Protein 6CWK (pdb70)

B-factor: mean 26.67, std 17.54, range [6.56, 122.0]

Sequence (129 aa):
QVQLAESGGGLVQAGGSLKLSCCAASGRDFSMMYMMLLAWFRQAPGKKEREFVAAIMMCSSGGGGGTYYYADSMQGRFFTISRDNAKKKTVVALQMMMNSLKPEEDTAVYYCCAASTTYCCSATTTYSSSDRLYDFWGQQGTQQVTVSS

Structure (mmCIF, N/CA/C/O backbone):
data_6CWK
#
_entry.id   6CWK
#
_cell.length_a   60.294
_cell.length_b   60.294
_cell.length_c   81.389
_cell.angle_alpha   90.000
_cell.angle_beta   90.000
_cell.angle_gamma   90.000
#
_symmetry.space_group_name_H-M   'P 43 21 2'
#
loop_
_entity.id
_entity.type
_entity.pdbx_description
1 polymer 'Anti-Ricin antibody'
2 non-polymer 'SULFATE ION'
3 non-polymer 1,2-ETHANEDIOL
4 non-polymer 'CHLORIDE ION'
5 water water
#
loop_
_atom_site.group_PDB
_atom_site.id
_atom_site.type_symbol
_atom_site.label_atom_id
_atom_site.label_alt_id
_atom_site.label_comp_id
_atom_site.label_asym_id
_atom_site.label_entity_id
_atom_site.label_seq_id
_atom_site.pdbx_PDB_ins_code
_atom_site.Cartn_x
_atom_site.Cartn_y
_atom_site.Cartn_z
_atom_site.occupancy
_atom_site.B_iso_or_equiv
_atom_site.auth_seq_id
_atom_site.auth_comp_id
_atom_site.auth_asym_id
_atom_site.auth_atom_id
_atom_site.pdbx_PDB_model_num
ATOM 1 N N . GLN A 1 1 ? 25.704 -0.557 24.573 1.00 74.95 1 GLN A N 1
ATOM 2 C CA . GLN A 1 1 ? 26.510 0.201 25.534 1.00 79.55 1 GLN A CA 1
ATOM 3 C C . GLN A 1 1 ? 25.987 1.631 25.742 1.00 84.90 1 GLN A C 1
ATOM 4 O O . GLN A 1 1 ? 25.884 2.103 26.868 1.00 101.44 1 GLN A O 1
ATOM 10 N N . VAL A 1 2 ? 25.668 2.316 24.648 1.00 59.28 2 VAL A N 1
ATOM 11 C CA . VAL A 1 2 ? 25.220 3.705 24.672 1.00 41.39 2 VAL A CA 1
ATOM 12 C C . VAL A 1 2 ? 23.949 3.785 23.852 1.00 42.20 2 VAL A C 1
ATOM 13 O O . VAL A 1 2 ? 23.858 3.199 22.770 1.00 64.22 2 VAL A O 1
ATOM 26 N N . GLN A 1 3 ? 22.975 4.529 24.353 1.00 23.55 3 GLN A N 1
ATOM 27 C CA . GLN A 1 3 ? 21.800 4.841 23.569 1.00 23.54 3 GLN A CA 1
ATOM 28 C C . GLN A 1 3 ? 21.731 6.345 23.474 1.00 20.39 3 GLN A C 1
ATOM 29 O O . GLN A 1 3 ? 22.094 7.040 24.407 1.00 23.48 3 GLN A O 1
ATOM 43 N N . LEU A 1 4 ? 21.268 6.830 22.332 1.00 19.39 4 LEU A N 1
ATOM 44 C CA . LEU A 1 4 ? 21.200 8.253 22.037 1.00 17.56 4 LEU A CA 1
ATOM 45 C C . LEU A 1 4 ? 19.836 8.590 21.462 1.00 18.68 4 LEU A C 1
ATOM 46 O O . LEU A 1 4 ? 19.326 7.860 20.613 1.00 21.18 4 LEU A O 1
AT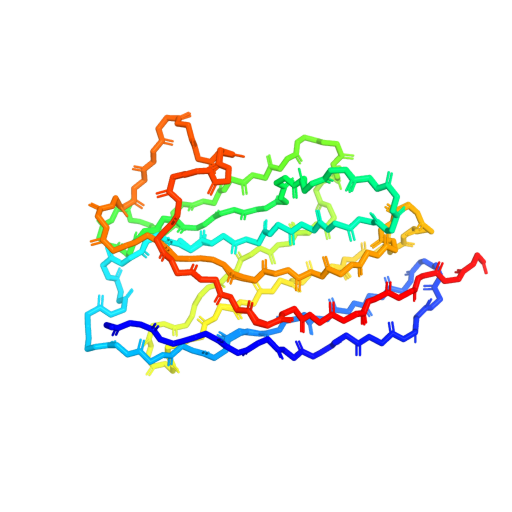OM 62 N N . ALA A 1 5 ? 19.261 9.674 21.903 1.00 17.28 5 ALA A N 1
ATOM 63 C CA . ALA A 1 5 ? 17.945 10.068 21.422 1.00 17.56 5 ALA A CA 1
ATOM 64 C C . ALA A 1 5 ? 17.885 11.566 21.309 1.00 19.19 5 ALA A C 1
ATOM 65 O O . ALA A 1 5 ? 17.917 12.292 22.319 1.00 19.18 5 ALA A O 1
ATOM 72 N N . GLU A 1 6 ? 17.756 12.046 20.068 1.00 16.64 6 GLU A N 1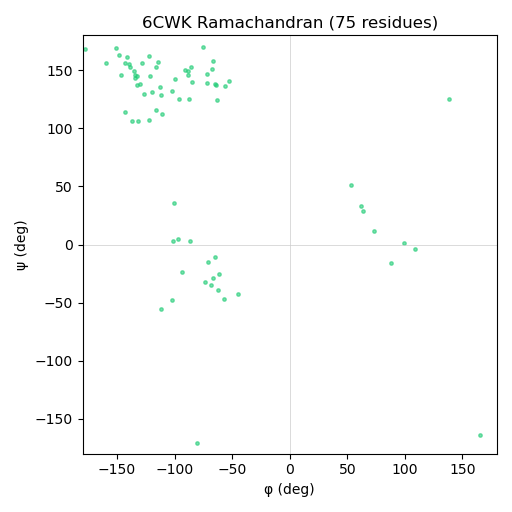
ATOM 73 C CA . GLU A 1 6 ? 17.727 13.454 19.738 1.00 14.81 6 GLU A CA 1
ATOM 74 C C . GLU A 1 6 ? 16.330 14.039 19.847 1.00 15.96 6 GLU A C 1
ATOM 75 O O . GLU A 1 6 ? 15.332 13.350 19.636 1.00 19.06 6 GLU A O 1
ATOM 87 N N . SER A 1 7 ? 16.271 15.319 20.125 1.00 15.65 7 SER A N 1
ATOM 88 C CA . SER A 1 7 ? 15.017 16.087 20.134 1.00 16.55 7 SER A CA 1
ATOM 89 C C . SER A 1 7 ? 15.311 17.525 19.774 1.00 16.68 7 SER A C 1
ATOM 90 O O . SER A 1 7 ? 16.457 17.972 19.779 1.00 16.82 7 SER A O 1
ATOM 98 N N . GLY A 1 8 ? 14.253 18.300 19.515 1.00 17.33 8 GLY A N 1
ATOM 99 C CA . GLY A 1 8 ? 14.336 19.727 19.391 1.00 18.52 8 GLY A CA 1
ATOM 100 C C . GLY A 1 8 ? 14.166 20.223 17.974 1.00 19.64 8 GLY A C 1
ATOM 101 O O . GLY A 1 8 ? 14.129 21.438 17.755 1.00 23.23 8 GLY A O 1
ATOM 105 N N . GLY A 1 9 ? 14.051 19.358 17.024 1.00 19.25 9 GLY A N 1
ATOM 106 C CA . GLY A 1 9 ? 13.892 19.751 15.656 1.00 18.21 9 GLY A CA 1
ATOM 107 C C . GLY A 1 9 ? 12.507 20.253 15.355 1.00 18.75 9 GLY A C 1
ATOM 108 O O . GLY A 1 9 ? 11.617 20.239 16.161 1.00 23.20 9 GLY A O 1
ATOM 112 N N . GLY A 1 10 ? 12.406 20.816 14.170 1.00 18.98 10 GLY A N 1
ATOM 113 C CA . GLY A 1 10 ? 11.113 21.293 13.697 1.00 19.90 10 GLY A CA 1
ATOM 114 C C . GLY A 1 10 ? 11.331 22.204 12.510 1.00 17.43 10 GLY A C 1
ATOM 115 O O . GLY A 1 10 ? 12.301 22.280 11.954 1.00 17.88 10 GLY A O 1
ATOM 119 N N . LEU A 1 11 ? 10.235 22.934 12.261 1.00 20.48 11 LEU A N 1
ATOM 120 C CA . LEU A 1 11 ? 10.151 23.913 11.200 1.00 21.21 11 LEU A CA 1
ATOM 121 C C . LEU A 1 11 ? 10.447 25.267 11.815 1.00 25.50 11 LEU A C 1
ATOM 122 O O . LEU A 1 11 ? 9.733 25.692 12.724 1.00 34.00 11 LEU A O 1
ATOM 138 N N . VAL A 1 12 ? 11.430 25.989 11.271 1.00 20.82 12 VAL A N 1
ATOM 139 C CA . VAL A 1 12 ? 11.829 27.297 11.797 1.00 21.65 12 VAL A CA 1
ATOM 140 C C . VAL A 1 12 ? 12.104 28.235 10.628 1.00 24.26 12 VAL A C 1
ATOM 141 O O . VAL A 1 12 ? 12.365 27.823 9.510 1.00 25.03 12 VAL A O 1
ATOM 154 N N . GLN A 1 13 ? 11.983 29.528 10.866 1.00 27.73 13 GLN A N 1
ATOM 155 C CA . GLN A 1 13 ? 12.185 30.511 9.818 1.00 27.18 13 GLN A CA 1
ATOM 156 C C . GLN A 1 13 ? 13.662 30.921 9.732 1.00 24.01 13 GLN A C 1
ATOM 157 O O . GLN A 1 13 ? 14.364 30.964 10.725 1.00 24.26 13 GLN A O 1
ATOM 171 N N . ALA A 1 14 ? 14.115 31.194 8.504 1.00 29.63 14 ALA A N 1
ATOM 172 C CA . ALA A 1 14 ? 15.482 31.694 8.309 1.00 26.92 14 ALA A CA 1
ATOM 173 C C . ALA A 1 14 ? 15.718 32.915 9.195 1.00 25.99 14 ALA A C 1
ATOM 174 O O . ALA A 1 14 ? 14.824 33.743 9.450 1.00 27.95 14 ALA A O 1
ATOM 181 N N . GLY A 1 15 ? 16.936 32.948 9.731 1.00 25.47 15 GLY A N 1
ATOM 182 C CA . GLY A 1 15 ? 17.341 33.931 10.688 1.00 26.55 15 GLY A CA 1
ATOM 183 C C . GLY A 1 15 ? 17.045 33.539 12.101 1.00 28.28 15 GLY A C 1
ATOM 184 O O . GLY A 1 15 ? 17.508 34.235 13.021 1.00 36.59 15 GLY A O 1
ATOM 188 N N . GLY A 1 16 ? 16.197 32.548 12.305 1.00 27.12 16 GLY A N 1
ATOM 189 C CA . GLY A 1 16 ? 15.836 32.092 13.635 1.00 28.63 16 GLY A CA 1
ATOM 190 C C . GLY A 1 16 ? 16.899 31.179 14.210 1.00 29.37 16 GLY A C 1
ATOM 191 O O . GLY A 1 16 ? 17.987 31.006 13.661 1.00 28.97 16 GLY A O 1
ATOM 195 N N . SER A 1 17 ? 16.549 30.573 15.327 1.00 25.89 17 SER A N 1
ATOM 196 C CA . SER A 1 17 ? 17.466 29.656 15.993 1.00 22.18 17 SER A CA 1
ATOM 197 C C . SER A 1 17 ? 16.725 28.455 16.557 1.00 26.31 17 SER A C 1
ATOM 198 O O . SER A 1 17 ? 15.493 28.466 16.703 1.00 26.97 17 SER A O 1
ATOM 206 N N . LEU A 1 18 ? 17.489 27.387 16.835 1.00 20.56 18 LEU A N 1
ATOM 207 C CA . LEU A 1 18 ? 16.943 26.162 17.342 1.00 19.49 18 LEU A CA 1
ATOM 208 C C . LEU A 1 18 ? 18.007 25.602 18.260 1.00 17.42 18 LEU A C 1
ATOM 209 O O . LEU A 1 18 ? 19.195 25.718 17.936 1.00 19.40 18 LEU A O 1
ATOM 225 N N . LYS A 1 19 ? 17.624 24.944 19.338 1.00 19.06 19 LYS A N 1
ATOM 226 C CA . LYS A 1 19 ? 18.550 24.169 20.150 1.00 17.97 19 LYS A CA 1
ATOM 227 C C . LYS A 1 19 ? 18.147 22.713 20.077 1.00 19.14 19 LYS A C 1
ATOM 228 O O . LYS A 1 19 ? 17.039 22.343 20.468 1.00 22.55 19 LYS A O 1
ATOM 247 N N . LEU A 1 20 ? 19.003 21.884 19.525 1.00 14.44 20 LEU A N 1
ATOM 248 C CA . LEU A 1 20 ? 18.804 20.451 19.531 1.00 14.67 20 LEU A CA 1
ATOM 249 C C . LEU A 1 20 ? 19.454 19.866 20.753 1.00 15.65 20 LEU A C 1
ATOM 250 O O . LEU A 1 20 ? 20.439 20.371 21.299 1.00 15.53 20 LEU A O 1
ATOM 266 N N . SER A 1 21 ? 18.874 18.756 21.223 1.00 16.26 21 SER A N 1
ATOM 267 C CA . SER A 1 21 ? 19.416 18.048 22.376 1.00 15.80 21 SER A CA 1
ATOM 268 C C . SER A 1 21 ? 19.482 16.557 22.100 1.00 17.52 21 SER A C 1
ATOM 269 O O . SER A 1 21 ? 18.708 16.050 21.265 1.00 18.05 21 SER A O 1
ATOM 277 N N A CYS A 1 22 ? 20.337 15.832 22.838 0.34 24.99 22 CYS A N 1
ATOM 278 N N B CYS A 1 22 ? 20.406 15.878 22.737 0.66 14.95 22 CYS A N 1
ATOM 279 C CA A CYS A 1 22 ? 20.630 14.409 22.585 0.34 17.26 22 CYS A CA 1
ATOM 280 C CA B CYS A 1 22 ? 20.422 14.443 22.684 0.66 16.38 22 CYS A CA 1
ATOM 281 C C A CYS A 1 22 ? 20.814 13.777 23.968 0.34 20.43 22 CYS A C 1
ATOM 282 C C B CYS A 1 22 ? 20.649 13.943 24.076 0.66 16.39 22 CYS A C 1
ATOM 283 O O A CYS A 1 22 ? 21.858 13.969 24.595 0.34 28.62 22 CYS A O 1
ATOM 284 O O B CYS A 1 22 ? 21.521 14.406 24.800 0.66 18.07 22 CYS A O 1
ATOM 297 N N . ALA A 1 23 ? 19.781 13.052 24.447 1.00 21.16 23 ALA A N 1
ATOM 298 C CA . ALA A 1 23 ? 19.852 12.356 25.707 1.00 23.42 23 ALA A CA 1
ATOM 299 C C . ALA A 1 23 ? 20.582 11.031 25.520 1.00 21.08 23 ALA A C 1
ATOM 300 O O . ALA A 1 23 ? 20.287 10.268 24.598 1.00 22.69 23 ALA A O 1
ATOM 307 N N . ALA A 1 24 ? 21.593 10.800 26.312 1.00 23.48 24 ALA A N 1
ATOM 308 C CA . ALA A 1 24 ? 22.390 9.594 26.205 1.00 25.02 24 ALA A CA 1
ATOM 309 C C . ALA A 1 24 ? 22.216 8.734 27.454 1.00 26.28 24 ALA A C 1
ATOM 310 O O . ALA A 1 24 ? 21.734 9.184 28.499 1.00 28.04 24 ALA A O 1
ATOM 317 N N . SER A 1 25 ? 22.491 7.442 27.285 1.00 29.78 25 SER A N 1
ATOM 318 C CA . SER A 1 25 ? 22.622 6.481 28.379 1.00 33.25 25 SER A CA 1
ATOM 319 C C . SER A 1 25 ? 24.056 5.991 28.350 1.00 44.19 25 SER A C 1
ATOM 320 O O . SER A 1 25 ? 24.680 5.982 27.292 1.00 49.63 25 SER A O 1
ATOM 328 N N . GLY A 1 26 ? 24.576 5.577 29.517 1.00 31.16 26 GLY A N 1
ATOM 329 C CA . GLY A 1 26 ? 25.942 5.087 29.617 1.00 33.57 26 GLY A CA 1
ATOM 330 C C . GLY A 1 26 ? 26.718 5.551 30.836 1.00 27.01 26 GLY A C 1
ATOM 331 O O . GLY A 1 26 ? 26.997 6.749 30.969 1.00 31.72 26 GLY A O 1
ATOM 335 N N . ARG A 1 27 ? 27.275 4.613 31.621 1.00 31.53 27 ARG A N 1
ATOM 336 C CA . ARG A 1 27 ? 27.860 4.957 32.925 1.00 33.28 27 ARG A CA 1
ATOM 337 C C . ARG A 1 27 ? 28.956 6.016 32.839 1.00 48.62 27 ARG A C 1
ATOM 338 O O . ARG A 1 27 ? 29.031 6.954 33.645 1.00 66.21 27 ARG A O 1
ATOM 359 N N . ASP A 1 28 ? 29.853 5.817 31.907 1.00 23.93 28 ASP A N 1
ATOM 360 C CA . ASP A 1 28 ? 31.097 6.628 31.713 1.00 21.67 28 ASP A CA 1
ATOM 361 C C . ASP A 1 28 ? 30.994 7.640 30.619 1.00 20.61 28 ASP A C 1
ATOM 362 O O . ASP A 1 28 ? 31.941 7.938 29.889 1.00 18.04 28 ASP A O 1
ATOM 371 N N . PHE A 1 29 ? 29.814 8.246 30.455 1.00 20.00 29 PHE A N 1
ATOM 372 C CA . PHE A 1 29 ? 29.529 9.232 29.447 1.00 16.18 29 PHE A CA 1
ATOM 373 C C . PHE A 1 29 ? 30.608 10.298 29.305 1.00 13.61 29 PHE A C 1
ATOM 374 O O . PHE A 1 29 ? 30.903 10.704 28.196 1.00 14.52 29 PHE A O 1
ATOM 391 N N . SER A 1 30 ? 31.113 10.770 30.421 1.00 15.75 30 SER A N 1
ATOM 392 C CA . SER A 1 30 ? 32.101 11.876 30.343 1.00 16.41 30 SER A CA 1
ATOM 393 C C . SER A 1 30 ? 33.351 11.510 29.597 1.00 15.28 30 SER A C 1
ATOM 394 O O . SER A 1 30 ? 34.095 12.427 29.136 1.00 17.01 30 SER A O 1
ATOM 402 N N A MET A 1 31 ? 33.624 10.246 29.423 0.80 14.72 31 MET A N 1
ATOM 403 N N B MET A 1 31 ? 33.639 10.217 29.448 0.20 13.23 31 MET A N 1
ATOM 404 C CA A MET A 1 31 ? 34.815 9.739 28.756 0.80 14.69 31 MET A CA 1
ATOM 405 C CA B MET A 1 31 ? 34.824 9.718 28.752 0.20 12.66 31 MET A CA 1
ATOM 406 C C A MET A 1 31 ? 34.630 9.592 27.258 0.80 14.29 31 MET A C 1
ATOM 407 C C B MET A 1 31 ? 34.637 9.634 27.240 0.20 12.28 31 MET A C 1
ATOM 408 O O A MET A 1 31 ? 35.605 9.191 26.576 0.80 16.32 31 MET A O 1
ATOM 409 O O B MET A 1 31 ? 35.601 9.330 26.522 0.20 12.39 31 MET A O 1
ATOM 436 N N . TYR A 1 32 ? 33.443 9.886 26.735 1.00 13.83 32 TYR A N 1
ATOM 437 C CA . TYR A 1 32 ? 33.150 9.681 25.301 1.00 13.11 32 TYR A CA 1
ATOM 438 C C . TYR A 1 32 ? 33.203 10.962 24.515 1.00 12.33 32 TYR A C 1
ATOM 439 O O . TYR A 1 32 ? 32.820 12.013 25.020 1.00 13.75 32 TYR A O 1
ATOM 458 N N A MET A 1 33 ? 33.667 10.877 23.304 0.69 10.17 33 MET A N 1
ATOM 459 N N C MET A 1 33 ? 33.588 10.936 23.252 0.12 10.21 33 MET A N 1
ATOM 460 C CA A MET A 1 33 ? 33.534 11.918 22.309 0.69 9.87 33 MET A CA 1
ATOM 461 C CA C MET A 1 33 ? 33.384 12.113 22.388 0.12 8.61 33 MET A CA 1
ATOM 462 C C A MET A 1 33 ? 32.159 11.878 21.680 0.69 8.65 33 MET A C 1
ATOM 463 C C C MET A 1 33 ? 32.070 11.948 21.629 0.12 8.44 33 MET A C 1
ATOM 464 O O A MET A 1 33 ? 31.660 10.800 21.421 0.69 9.43 33 MET A O 1
ATOM 465 O O C MET A 1 33 ? 31.940 11.031 20.821 0.12 10.04 33 MET A O 1
ATOM 492 N N A LEU A 1 34 ? 31.528 13.049 21.552 0.69 9.32 34 LEU A N 1
ATOM 493 N N B LEU A 1 34 ? 31.737 13.067 21.232 0.19 10.66 34 LEU A N 1
ATOM 494 C CA A LEU A 1 34 ? 30.215 13.152 20.915 0.69 11.96 34 LEU A CA 1
ATOM 495 C CA B LEU A 1 34 ? 30.308 13.238 20.896 0.19 7.96 34 LEU A CA 1
ATOM 496 C C A LEU A 1 34 ? 30.221 14.118 19.747 0.69 10.43 34 LEU A C 1
ATOM 497 C C B LEU A 1 34 ? 30.380 14.014 19.603 0.19 8.58 34 LEU A C 1
ATOM 498 O O A LEU A 1 34 ? 30.956 15.050 19.716 0.69 10.70 34 LEU A O 1
ATOM 499 O O B LEU A 1 34 ? 31.318 14.775 19.368 0.19 6.56 34 LEU A O 1
ATOM 529 N N . ALA A 1 35 ? 29.327 13.863 18.796 1.00 11.27 35 ALA A N 1
ATOM 530 C CA . ALA A 1 35 ? 29.282 14.672 17.577 1.00 11.44 35 ALA A CA 1
ATOM 531 C C . ALA A 1 35 ? 27.864 14.838 17.115 1.00 11.11 35 ALA A C 1
ATOM 532 O O . ALA A 1 35 ? 26.981 14.035 17.427 1.00 12.17 35 ALA A O 1
ATOM 540 N N . TRP A 1 36 ? 27.663 15.889 16.331 1.00 10.29 36 TRP A N 1
ATOM 541 C CA . TRP A 1 36 ? 26.460 16.064 15.511 1.00 9.91 36 TRP A CA 1
ATOM 542 C C . TRP A 1 36 ? 26.855 15.976 14.042 1.00 10.14 36 TRP A C 1
ATOM 543 O O . TRP A 1 36 ? 27.818 16.637 13.616 1.00 10.75 36 TRP A O 1
ATOM 564 N N . PHE A 1 37 ? 26.062 15.237 13.299 1.00 10.69 37 PHE A N 1
ATOM 565 C CA . PHE A 1 37 ? 26.132 15.161 11.849 1.00 10.39 37 PHE A CA 1
ATOM 566 C C . PHE A 1 37 ? 24.758 15.568 11.334 1.00 11.05 37 PHE A C 1
ATOM 567 O O . PHE A 1 37 ? 23.766 15.558 12.094 1.00 12.46 37 PHE A O 1
ATOM 584 N N . ARG A 1 38 ? 24.667 15.923 10.058 1.00 11.04 38 ARG A N 1
ATOM 585 C CA . ARG A 1 38 ? 23.362 16.185 9.453 1.00 11.61 38 ARG A CA 1
ATOM 586 C C . ARG A 1 38 ? 23.340 15.586 8.076 1.00 12.20 38 ARG A C 1
ATOM 587 O O . ARG A 1 38 ? 24.370 15.413 7.423 1.00 13.82 38 ARG A O 1
ATOM 608 N N . GLN A 1 39 ? 22.163 15.243 7.642 1.00 11.50 39 GLN A N 1
ATOM 609 C CA . GLN A 1 39 ? 21.972 14.668 6.309 1.00 11.59 39 GLN A CA 1
ATOM 610 C C . GLN A 1 39 ? 20.757 15.290 5.658 1.00 12.08 39 GLN A C 1
ATOM 611 O O . GLN A 1 39 ? 19.632 15.070 6.059 1.00 13.16 39 GLN A O 1
ATOM 625 N N . ALA A 1 40 ? 20.989 16.174 4.663 1.00 14.74 40 ALA A N 1
ATOM 626 C CA . ALA A 1 40 ? 19.911 16.710 3.894 1.00 16.58 40 ALA A CA 1
ATOM 627 C C . ALA A 1 40 ? 19.391 15.626 2.992 1.00 17.17 40 ALA A C 1
ATOM 628 O O . ALA A 1 40 ? 20.149 14.736 2.527 1.00 16.35 40 ALA A O 1
ATOM 635 N N . PRO A 1 41 ? 18.096 15.621 2.707 1.00 18.26 41 PRO A N 1
ATOM 636 C CA . PRO A 1 41 ? 17.567 14.607 1.815 1.00 19.30 41 PRO A CA 1
ATOM 637 C C . PRO A 1 41 ? 18.293 14.633 0.471 1.00 20.02 41 PRO A C 1
ATOM 638 O O . PRO A 1 41 ? 18.569 15.711 -0.082 1.00 21.58 41 PRO A O 1
ATOM 649 N N . GLY A 1 42 ? 18.642 13.467 -0.054 1.00 19.26 42 GLY A N 1
ATOM 650 C CA . GLY A 1 42 ? 19.348 13.363 -1.326 1.00 19.12 42 GLY A CA 1
ATOM 651 C C . GLY A 1 42 ? 20.813 13.538 -1.217 1.00 19.35 42 GLY A C 1
ATOM 652 O O . GLY A 1 42 ? 21.496 13.440 -2.252 1.00 21.77 42 GLY A O 1
ATOM 656 N N A LYS A 1 43 ? 21.332 13.797 -0.022 0.58 18.07 43 LYS A N 1
ATOM 657 N N B LYS A 1 43 ? 21.342 13.826 -0.043 0.42 17.85 43 LYS A N 1
ATOM 658 C CA A LYS A 1 43 ? 22.730 14.096 0.166 0.58 17.61 43 LYS A CA 1
ATOM 659 C CA B LYS A 1 43 ? 22.746 14.140 0.112 0.42 20.16 43 LYS A CA 1
ATOM 660 C C A LYS A 1 43 ? 23.413 13.165 1.165 0.58 17.89 43 LYS A C 1
ATOM 661 C C B LYS A 1 43 ? 23.388 13.155 1.062 0.42 17.68 43 LYS A C 1
ATOM 662 O O A LYS A 1 43 ? 22.811 12.425 1.943 0.58 14.51 43 LYS A O 1
ATOM 663 O O B LYS A 1 43 ? 22.700 12.335 1.656 0.42 16.30 43 LYS A O 1
ATOM 700 N N . GLU A 1 44 ? 24.717 13.229 1.170 1.00 21.84 44 GLU A N 1
ATOM 701 C CA . GLU A 1 44 ? 25.485 12.410 2.094 1.00 21.09 44 GLU A CA 1
ATOM 702 C C . GLU A 1 44 ? 25.501 13.061 3.483 1.00 18.38 44 GLU A C 1
ATOM 703 O O . GLU A 1 44 ? 25.222 14.241 3.694 1.00 19.00 44 GLU A O 1
ATOM 715 N N . ARG A 1 45 ? 25.806 12.252 4.473 1.00 15.63 45 ARG A N 1
ATOM 716 C CA . ARG A 1 45 ? 25.969 12.736 5.833 1.00 14.37 45 ARG A CA 1
ATOM 717 C C . ARG A 1 45 ? 27.150 13.688 5.927 1.00 15.19 45 ARG A C 1
ATOM 718 O O . ARG A 1 45 ? 28.187 13.485 5.287 1.00 18.02 45 ARG A O 1
ATOM 739 N N . GLU A 1 46 ? 26.960 14.771 6.649 1.00 13.15 46 GLU A N 1
ATOM 740 C CA . GLU A 1 46 ? 27.899 15.899 6.732 1.00 14.28 46 GLU A CA 1
ATOM 741 C C . GLU A 1 46 ? 28.194 16.145 8.198 1.00 12.05 46 GLU A C 1
ATOM 742 O O . GLU A 1 46 ? 27.279 16.288 9.017 1.00 12.70 46 GLU A O 1
ATOM 754 N N . PHE A 1 47 ? 29.478 16.221 8.551 1.00 13.13 47 PHE A N 1
ATOM 755 C CA . PHE A 1 47 ? 29.878 16.591 9.902 1.00 12.18 47 PHE A CA 1
ATOM 756 C C . PHE A 1 47 ? 29.458 18.008 10.196 1.00 10.65 47 PHE A C 1
ATOM 757 O O . PHE A 1 47 ? 29.629 18.891 9.365 1.00 13.46 47 PHE A O 1
ATOM 774 N N . VAL A 1 48 ? 28.945 18.207 11.430 1.00 11.13 48 VAL A N 1
ATOM 775 C CA . VAL A 1 48 ? 28.625 19.536 11.928 1.00 11.46 48 VAL A CA 1
ATOM 776 C C . VAL A 1 48 ? 29.537 19.995 13.064 1.00 11.30 48 VAL A C 1
ATOM 777 O O . VAL A 1 48 ? 30.152 21.066 12.989 1.00 13.04 48 VAL A O 1
ATOM 790 N N . ALA A 1 49 ? 29.603 19.199 14.125 1.00 10.99 49 ALA A N 1
ATOM 791 C CA . ALA A 1 49 ? 30.358 19.622 15.313 1.00 11.18 49 ALA A CA 1
ATOM 792 C C . ALA A 1 49 ? 30.705 18.411 16.134 1.00 10.67 49 ALA A C 1
ATOM 793 O O . ALA A 1 49 ? 29.983 17.397 16.099 1.00 11.20 49 ALA A O 1
ATOM 800 N N . ALA A 1 50 ? 31.761 18.510 16.950 1.00 10.78 50 ALA A N 1
ATOM 801 C CA . ALA A 1 50 ? 32.136 17.450 17.871 1.00 10.88 50 ALA A CA 1
ATOM 802 C C . ALA A 1 50 ? 32.647 18.073 19.163 1.00 11.63 50 ALA A C 1
ATOM 803 O O . ALA A 1 50 ? 33.191 19.170 19.152 1.00 12.22 50 ALA A O 1
ATOM 810 N N . ILE A 1 51 ? 32.550 17.294 20.233 1.00 11.47 51 ILE A N 1
ATOM 811 C CA . ILE A 1 51 ? 33.019 17.717 21.535 1.00 11.64 51 ILE A CA 1
ATOM 812 C C . ILE A 1 51 ? 33.766 16.541 22.152 1.00 11.73 51 ILE A C 1
ATOM 813 O O . ILE A 1 51 ? 33.322 15.431 22.218 1.00 12.99 51 ILE A O 1
ATOM 829 N N A MET A 1 52 ? 34.930 16.891 22.677 0.67 11.00 52 MET A N 1
ATOM 830 N N B MET A 1 52 ? 35.014 16.791 22.483 0.33 12.75 52 MET A N 1
ATOM 831 C CA A MET A 1 52 ? 35.843 15.940 23.308 0.67 11.95 52 MET A CA 1
ATOM 832 C CA B MET A 1 52 ? 35.825 15.719 23.039 0.33 9.53 52 MET A CA 1
ATOM 833 C C A MET A 1 52 ? 35.303 15.483 24.619 0.67 11.92 52 MET A C 1
ATOM 834 C C B MET A 1 52 ? 35.437 15.495 24.511 0.33 12.42 52 MET A C 1
ATOM 835 O O A MET A 1 52 ? 34.471 16.094 25.254 0.67 11.36 52 MET A O 1
ATOM 836 O O B MET A 1 52 ? 34.754 16.270 25.134 0.33 13.98 52 MET A O 1
ATOM 849 N N . CYS A 1 53 ? 35.885 14.343 25.041 1.00 12.92 53 CYS A N 1
ATOM 850 C CA . CYS A 1 53 ? 35.590 13.924 26.402 1.00 13.41 53 CYS A CA 1
ATOM 851 C C . CYS A 1 53 ? 36.100 14.959 27.399 1.00 13.42 53 CYS A C 1
ATOM 852 O O . CYS A 1 53 ? 36.971 15.789 27.139 1.00 14.87 53 CYS A O 1
ATOM 859 N N A SER A 1 54 ? 35.613 14.836 28.608 0.53 15.72 54 SER A N 1
ATOM 860 N N B SER A 1 54 ? 35.541 14.879 28.578 0.47 12.58 54 SER A N 1
ATOM 861 C CA A SER A 1 54 ? 35.865 15.875 29.605 0.53 15.93 54 SER A CA 1
ATOM 862 C CA B SER A 1 54 ? 35.836 15.856 29.635 0.47 14.97 54 SER A CA 1
ATOM 863 C C A SER A 1 54 ? 37.293 15.833 30.128 0.53 18.39 54 SER A C 1
ATOM 864 C C B SER A 1 54 ? 37.296 15.836 30.066 0.47 15.29 54 SER A C 1
ATOM 865 O O A SER A 1 54 ? 37.877 16.878 30.434 0.53 16.28 54 SER A O 1
ATOM 866 O O B SER A 1 54 ? 37.884 16.898 30.297 0.47 23.09 54 SER A O 1
ATOM 881 N N . GLY A 1 55 ? 37.911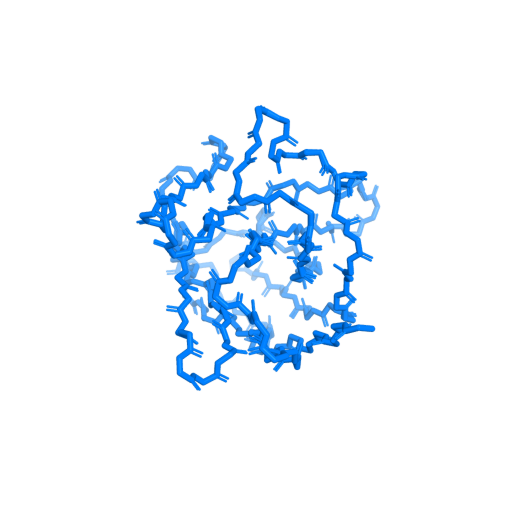 14.663 30.194 1.00 16.01 55 GLY A N 1
ATOM 882 C CA . GLY A 1 55 ? 39.278 14.594 30.632 1.00 17.67 55 GLY A CA 1
ATOM 883 C C . GLY A 1 55 ? 40.248 15.250 29.677 1.00 16.94 55 GLY A C 1
ATOM 884 O O . GLY A 1 55 ? 41.299 15.720 30.090 1.00 18.64 55 GLY A O 1
ATOM 889 N N . GLY A 1 56 ? 39.878 15.305 28.434 1.00 16.27 56 GLY A N 1
ATOM 890 C CA . GLY A 1 56 ? 40.632 16.039 27.448 1.00 19.77 56 GLY A CA 1
ATOM 891 C C . GLY A 1 56 ? 40.261 17.490 27.366 1.00 22.65 56 GLY A C 1
ATOM 892 O O . GLY A 1 56 ? 40.897 18.203 26.599 1.00 29.93 56 GLY A O 1
ATOM 896 N N . GLY A 1 57 ? 39.368 17.985 28.207 1.00 17.82 57 GLY A N 1
ATOM 897 C CA . GLY A 1 57 ? 39.040 19.401 28.250 1.00 17.76 57 GLY A CA 1
ATOM 898 C C . GLY A 1 57 ? 37.777 19.755 27.504 1.00 16.81 57 GLY A C 1
ATOM 899 O O . GLY A 1 57 ? 37.406 20.946 27.492 1.00 18.00 57 GLY A O 1
ATOM 903 N N . GLY A 1 58 ? 37.068 18.798 26.919 1.00 14.48 58 GLY A N 1
ATOM 904 C CA . GLY A 1 58 ? 35.837 19.168 26.265 1.00 15.28 58 GLY A CA 1
ATOM 905 C C . GLY A 1 58 ? 36.003 20.131 25.105 1.00 16.37 58 GLY A C 1
ATOM 906 O O . GLY A 1 58 ? 35.110 20.921 24.816 1.00 15.97 58 GLY A O 1
ATOM 910 N N . GLY A 1 59 ? 37.106 20.030 24.382 1.00 14.75 59 GLY A N 1
ATOM 911 C CA . GLY A 1 59 ? 37.306 20.926 23.238 1.00 15.39 59 GLY A CA 1
ATOM 912 C C . GLY A 1 59 ? 36.292 20.635 22.149 1.00 12.36 59 GLY A C 1
ATOM 913 O O . GLY A 1 59 ? 35.702 19.562 22.060 1.00 13.49 59 GLY A O 1
ATOM 917 N N . THR A 1 60 ? 36.078 21.623 21.308 1.00 12.46 60 THR A N 1
ATOM 918 C CA . THR A 1 60 ? 35.002 21.571 20.318 1.00 11.78 60 THR A CA 1
ATOM 919 C C . THR A 1 60 ? 35.598 21.790 18.925 1.00 11.90 60 THR A C 1
ATOM 920 O O . THR A 1 60 ? 36.395 22.656 18.692 1.00 14.06 60 THR A O 1
ATOM 931 N N A TYR A 1 61 ? 35.041 21.017 17.988 0.61 12.90 61 TYR A N 1
ATOM 932 N N B TYR A 1 61 ? 35.019 21.058 17.957 0.39 10.57 61 TYR A N 1
ATOM 933 C CA A TYR A 1 61 ? 35.371 21.089 16.570 0.61 16.02 61 TYR A CA 1
ATOM 934 C CA B TYR A 1 61 ? 35.394 21.142 16.542 0.39 11.12 61 TYR A CA 1
ATOM 935 C C A TYR A 1 61 ? 34.107 21.448 15.781 0.61 11.31 61 TYR A C 1
ATOM 936 C C B TYR A 1 61 ? 34.160 21.377 15.689 0.39 11.66 61 TYR A C 1
ATOM 937 O O A TYR A 1 61 ? 33.008 21.042 16.191 0.61 11.08 61 TYR A O 1
ATOM 938 O O B TYR A 1 61 ? 33.118 20.818 15.943 0.39 14.12 61 TYR A O 1
ATOM 973 N N . TYR A 1 62 ? 34.295 22.176 14.685 1.00 13.05 62 TYR A N 1
ATOM 974 C CA . TYR A 1 62 ? 33.166 22.564 13.856 1.00 13.80 62 TYR A CA 1
ATOM 975 C C . TYR A 1 62 ? 33.558 22.413 12.424 1.00 16.46 62 TYR A C 1
ATOM 976 O O . TYR A 1 62 ? 34.696 22.651 12.017 1.00 18.40 62 TYR A O 1
ATOM 995 N N . ALA A 1 63 ? 32.558 22.151 11.553 1.00 17.63 63 ALA A N 1
ATOM 996 C CA . ALA A 1 63 ? 32.800 22.227 10.153 1.00 21.81 63 ALA A CA 1
ATOM 997 C C . ALA A 1 63 ? 32.956 23.685 9.762 1.00 22.29 63 ALA A C 1
ATOM 998 O O . ALA A 1 63 ? 32.263 24.551 10.303 1.00 24.31 63 ALA A O 1
ATOM 1005 N N . ASP A 1 64 ? 33.894 23.961 8.899 1.00 29.39 64 ASP A N 1
ATOM 1006 C CA . ASP A 1 64 ? 34.192 25.360 8.586 1.00 33.21 64 ASP A CA 1
ATOM 1007 C C . ASP A 1 64 ? 33.025 26.031 7.873 1.00 40.23 64 ASP A C 1
ATOM 1008 O O . ASP A 1 64 ? 32.821 27.254 7.994 1.00 39.80 64 ASP A O 1
ATOM 1017 N N . SER A 1 65 ? 32.241 25.262 7.127 1.00 38.76 65 SER A N 1
ATOM 1018 C CA . SER A 1 65 ? 31.266 25.892 6.248 1.00 71.70 65 SER A CA 1
ATOM 1019 C C . SER A 1 65 ? 30.190 26.646 7.011 1.00 67.35 65 SER A C 1
ATOM 1020 O O . SER A 1 65 ? 29.432 27.409 6.401 1.00 69.81 65 SER A O 1
ATOM 1028 N N . MET A 1 66 ? 30.119 26.481 8.320 1.00 61.90 66 MET A N 1
ATOM 1029 C CA . MET A 1 66 ? 28.953 26.914 9.061 1.00 69.01 66 MET A CA 1
ATOM 1030 C C . MET A 1 66 ? 29.170 28.231 9.771 1.00 62.86 66 MET A C 1
ATOM 1031 O O . MET A 1 66 ? 28.264 28.717 10.436 1.00 34.72 66 MET A O 1
ATOM 1045 N N . GLN A 1 67 ? 30.334 28.844 9.597 1.00 39.44 67 GLN A N 1
ATOM 1046 C CA . GLN A 1 67 ? 30.507 30.269 9.864 1.00 34.65 67 GLN A CA 1
ATOM 1047 C C . GLN A 1 67 ? 30.298 30.622 11.324 1.00 32.81 67 GLN A C 1
ATOM 1048 O O . GLN A 1 67 ? 29.841 31.725 11.636 1.00 40.51 67 GLN A O 1
ATOM 1062 N N . GLY A 1 68 ? 30.576 29.681 12.228 1.00 30.85 68 GLY A N 1
ATOM 1063 C CA . GLY A 1 68 ? 30.449 29.952 13.649 1.00 31.95 68 GLY A CA 1
ATOM 1064 C C . GLY A 1 68 ? 29.022 30.028 14.149 1.00 37.36 68 GLY A C 1
ATOM 1065 O O . GLY A 1 68 ? 28.794 30.437 15.279 1.00 31.07 68 GLY A O 1
ATOM 1069 N N . ARG A 1 69 ? 28.040 29.623 13.356 1.00 27.31 69 ARG A N 1
ATOM 1070 C CA . ARG A 1 69 ? 26.660 29.787 13.788 1.00 25.58 69 ARG A CA 1
ATOM 1071 C C . ARG A 1 69 ? 26.204 28.734 14.776 1.00 24.31 69 ARG A C 1
ATOM 1072 O O . ARG A 1 69 ? 25.158 28.888 15.424 1.00 25.29 69 ARG A O 1
ATOM 1093 N N A PHE A 1 70 ? 26.956 27.674 14.947 0.57 20.21 70 PHE A N 1
ATOM 1094 N N B PHE A 1 70 ? 26.925 27.613 14.870 0.43 19.11 70 PHE A N 1
ATOM 1095 C CA A PHE A 1 70 ? 26.535 26.571 15.787 0.57 20.29 70 PHE A CA 1
ATOM 1096 C CA B PHE A 1 70 ? 26.594 26.471 15.724 0.43 16.73 70 PHE A CA 1
ATOM 1097 C C A PHE A 1 70 ? 27.492 26.380 16.944 0.57 17.97 70 PHE A C 1
ATOM 1098 C C B PHE A 1 70 ? 27.489 26.466 16.960 0.43 16.34 70 PHE A C 1
ATOM 1099 O O A PHE A 1 70 ? 28.704 26.540 16.827 0.57 16.26 70 PHE A O 1
ATOM 1100 O O B PHE A 1 70 ? 28.650 26.914 16.931 0.43 20.12 70 PHE A O 1
ATOM 1133 N N . THR A 1 71 ? 26.928 25.947 18.059 1.00 15.89 71 THR A N 1
ATOM 1134 C CA . THR A 1 71 ? 27.712 25.664 19.250 1.00 15.64 71 THR A CA 1
ATOM 1135 C C . THR A 1 71 ? 27.288 24.338 19.844 1.00 14.86 71 THR A C 1
ATOM 1136 O O . THR A 1 71 ? 26.108 24.119 20.164 1.00 14.95 71 THR A O 1
ATOM 1148 N N . ILE A 1 72 ? 28.251 23.437 20.053 1.00 14.20 72 ILE A N 1
ATOM 1149 C CA . ILE A 1 72 ? 28.021 22.170 20.674 1.00 13.75 72 ILE A CA 1
ATOM 1150 C C . ILE A 1 72 ? 28.440 22.258 22.134 1.00 14.20 72 ILE A C 1
ATOM 1151 O O . ILE A 1 72 ? 29.413 22.950 22.455 1.00 15.43 72 ILE A O 1
ATOM 1167 N N . SER A 1 73 ? 27.689 21.603 23.020 1.00 13.91 73 SER A N 1
ATOM 1168 C CA . SER A 1 73 ? 28.025 21.600 24.453 1.00 14.42 73 SER A CA 1
ATOM 1169 C C . SER A 1 73 ? 27.581 20.276 25.018 1.00 15.06 73 SER A C 1
ATOM 1170 O O . SER A 1 73 ? 26.775 19.544 24.430 1.00 15.91 73 SER A O 1
ATOM 1178 N N . ARG A 1 74 ? 28.094 19.936 26.195 1.00 16.01 74 ARG A N 1
ATOM 1179 C CA . ARG A 1 74 ? 27.694 18.709 26.865 1.00 16.15 74 ARG A CA 1
ATOM 1180 C C . ARG A 1 74 ? 27.438 18.945 28.323 1.00 16.40 74 ARG A C 1
ATOM 1181 O O . ARG A 1 74 ? 27.962 19.914 28.912 1.00 20.13 74 ARG A O 1
ATOM 1202 N N . ASP A 1 75 ? 26.531 18.183 28.893 1.00 17.82 75 ASP A N 1
ATOM 1203 C CA . ASP A 1 75 ? 26.249 18.264 30.315 1.00 20.59 75 ASP A CA 1
ATOM 1204 C C . ASP A 1 75 ? 26.524 16.826 30.776 1.00 20.07 75 ASP A C 1
ATOM 1205 O O . ASP A 1 75 ? 25.642 15.966 30.673 1.00 23.25 75 ASP A O 1
ATOM 1214 N N . ASN A 1 76 ? 27.650 16.623 31.499 1.00 20.58 76 ASN A N 1
ATOM 1215 C CA . ASN A 1 76 ? 27.955 15.266 31.884 1.00 23.50 76 ASN A CA 1
ATOM 1216 C C . ASN A 1 76 ? 27.039 14.772 32.994 1.00 26.08 76 ASN A C 1
ATOM 1217 O O . ASN A 1 76 ? 26.679 13.591 33.005 1.00 28.34 76 ASN A O 1
ATOM 1228 N N . ALA A 1 77 ? 26.588 15.652 33.890 1.00 25.42 77 ALA A N 1
ATOM 1229 C CA . ALA A 1 77 ? 25.718 15.192 34.961 1.00 31.03 77 ALA A CA 1
ATOM 1230 C C . ALA A 1 77 ? 24.423 14.624 34.403 1.00 31.12 77 ALA A C 1
ATOM 1231 O O . ALA A 1 77 ? 23.892 13.630 34.904 1.00 36.31 77 ALA A O 1
ATOM 1238 N N . LYS A 1 78 ? 23.886 15.253 33.371 1.00 26.21 78 LYS A N 1
ATOM 1239 C CA . LYS A 1 78 ? 22.606 14.849 32.794 1.00 29.64 78 LYS A CA 1
ATOM 1240 C C . LYS A 1 78 ? 22.776 13.868 31.651 1.00 25.08 78 LYS A C 1
ATOM 1241 O O . LYS A 1 78 ? 21.790 13.343 31.120 1.00 26.55 78 LYS A O 1
ATOM 1260 N N A LYS A 1 79 ? 24.011 13.639 31.231 0.41 21.38 79 LYS A N 1
ATOM 1261 N N B LYS A 1 79 ? 24.008 13.646 31.229 0.59 21.39 79 LYS A N 1
ATOM 1262 C CA A LYS A 1 79 ? 24.319 12.790 30.083 0.41 19.34 79 LYS A CA 1
ATOM 1263 C CA B LYS A 1 79 ? 24.315 12.799 30.080 0.59 19.52 79 LYS A CA 1
ATOM 1264 C C A LYS A 1 79 ? 23.631 13.278 28.821 0.41 19.50 79 LYS A C 1
ATOM 1265 C C B LYS A 1 79 ? 23.626 13.285 28.819 0.59 19.44 79 LYS A C 1
ATOM 1266 O O A LYS A 1 79 ? 22.987 12.519 28.111 0.41 20.19 79 LYS A O 1
ATOM 1267 O O B LYS A 1 79 ? 22.974 12.529 28.117 0.59 22.02 79 LYS A O 1
ATOM 1304 N N . THR A 1 80 ? 23.789 14.555 28.542 1.00 17.79 80 THR A N 1
ATOM 1305 C CA . THR A 1 80 ? 23.178 15.140 27.372 1.00 17.43 80 THR A CA 1
ATOM 1306 C C . THR A 1 80 ? 24.225 15.914 26.572 1.00 16.29 80 THR A C 1
ATOM 1307 O O . THR A 1 80 ? 25.264 16.346 27.114 1.00 17.01 80 THR A O 1
ATOM 1319 N N A VAL A 1 81 ? 23.953 16.114 25.276 0.50 16.30 81 VAL A N 1
ATOM 1320 N N B VAL A 1 81 ? 23.945 16.057 25.267 0.50 14.66 81 VAL A N 1
ATOM 1321 C CA A VAL A 1 81 ? 24.749 17.000 24.426 0.50 17.08 81 VAL A CA 1
ATOM 1322 C CA B VAL A 1 81 ? 24.659 16.969 24.390 0.50 15.69 81 VAL A CA 1
ATOM 1323 C C A VAL A 1 81 ? 23.782 17.812 23.598 0.50 16.23 81 VAL A C 1
ATOM 1324 C C B VAL A 1 81 ? 23.640 17.892 23.761 0.50 13.56 81 VAL A C 1
ATOM 1325 O O A VAL A 1 81 ? 22.763 17.291 23.140 0.50 16.15 81 VAL A O 1
ATOM 1326 O O B VAL A 1 81 ? 22.430 17.603 23.681 0.50 15.05 81 VAL A O 1
ATOM 1351 N N . ALA A 1 82 ? 24.117 19.056 23.364 1.00 15.12 82 ALA A N 1
ATOM 1352 C CA . ALA A 1 82 ? 23.232 20.046 22.749 1.00 15.45 82 ALA A CA 1
ATOM 1353 C C . ALA A 1 82 ? 23.908 20.658 21.546 1.00 15.35 82 ALA A C 1
ATOM 1354 O O . ALA A 1 82 ? 25.152 20.724 21.458 1.00 15.51 82 ALA A O 1
ATOM 1362 N N . LEU A 1 83 ? 23.094 21.152 20.613 1.00 14.91 83 LEU A N 1
ATOM 1363 C CA . LEU A 1 83 ? 23.589 21.887 19.446 1.00 13.37 83 LEU A CA 1
ATOM 1364 C C . LEU A 1 83 ? 22.737 23.157 19.339 1.00 14.33 83 LEU A C 1
ATOM 1365 O O . LEU A 1 83 ? 21.534 23.079 18.995 1.00 14.73 83 LEU A O 1
ATOM 1381 N N . GLN A 1 84 ? 23.298 24.292 19.691 1.00 14.86 84 GLN A N 1
ATOM 1382 C CA . GLN A 1 84 ? 22.676 25.570 19.540 1.00 16.14 84 GLN A CA 1
ATOM 1383 C C . GLN A 1 84 ? 22.941 26.059 18.120 1.00 15.71 84 GLN A C 1
ATOM 1384 O O . GLN A 1 84 ? 24.091 26.218 17.742 1.00 18.75 84 GLN A O 1
ATOM 1398 N N A MET A 1 85 ? 21.872 26.237 17.354 0.22 17.86 85 MET A N 1
ATOM 1399 N N B MET A 1 85 ? 21.895 26.291 17.351 0.34 16.60 85 MET A N 1
ATOM 1400 N N C MET A 1 85 ? 21.896 26.295 17.370 0.44 15.83 85 MET A N 1
ATOM 1401 C CA A MET A 1 85 ? 21.926 26.664 15.963 0.22 20.57 85 MET A CA 1
ATOM 1402 C CA B MET A 1 85 ? 22.035 26.670 15.946 0.34 14.87 85 MET A CA 1
ATOM 1403 C CA C MET A 1 85 ? 21.985 26.660 15.960 0.44 1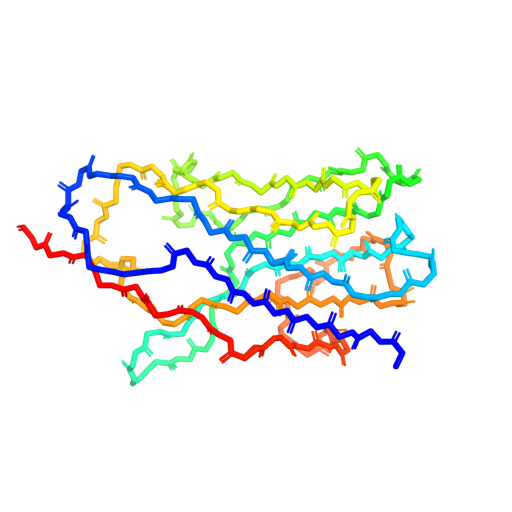4.96 85 MET A CA 1
ATOM 1404 C C A MET A 1 85 ? 21.407 28.093 15.905 0.22 22.10 85 MET A C 1
ATOM 1405 C C B MET A 1 85 ? 21.402 28.045 15.736 0.34 19.11 85 MET A C 1
ATOM 1406 C C C MET A 1 85 ? 21.397 28.062 15.790 0.44 15.93 85 MET A C 1
ATOM 1407 O O A MET A 1 85 ? 20.266 28.352 16.291 0.22 29.26 85 MET A O 1
ATOM 1408 O O B MET A 1 85 ? 20.182 28.202 15.798 0.34 16.24 85 MET A O 1
ATOM 1409 O O C MET A 1 85 ? 20.194 28.257 15.947 0.44 20.02 85 MET A O 1
ATOM 1449 N N . ASN A 1 86 ? 22.230 29.013 15.432 1.00 20.57 86 ASN A N 1
ATOM 1450 C CA . ASN A 1 86 ? 21.805 30.416 15.331 1.00 21.97 86 ASN A CA 1
ATOM 1451 C C . ASN A 1 86 ? 21.832 30.863 13.876 1.00 20.75 86 ASN A C 1
ATOM 1452 O O . ASN A 1 86 ? 22.432 30.227 13.005 1.00 21.30 86 ASN A O 1
ATOM 1465 N N . SER A 1 87 ? 21.073 31.943 13.618 1.00 22.54 87 SER A N 1
ATOM 1466 C CA . SER A 1 87 ? 21.088 32.599 12.319 1.00 24.07 87 SER A CA 1
ATOM 1467 C C . SER A 1 87 ? 20.827 31.579 11.217 1.00 26.80 87 SER A C 1
ATOM 1468 O O . SER A 1 87 ? 21.585 31.474 10.253 1.00 24.40 87 SER A O 1
ATOM 1476 N N . LEU A 1 88 ? 19.753 30.799 11.366 1.00 22.43 88 LEU A N 1
ATOM 1477 C CA . LEU A 1 88 ? 19.569 29.654 10.493 1.00 20.76 88 LEU A CA 1
ATOM 1478 C C . LEU A 1 88 ? 19.289 30.064 9.063 1.00 19.82 88 LEU A C 1
ATOM 1479 O O . LEU A 1 88 ? 18.710 31.127 8.793 1.00 22.73 88 LEU A O 1
ATOM 1495 N N . LYS A 1 89 ? 19.687 29.193 8.151 1.00 19.95 89 LYS A N 1
ATOM 1496 C CA . LYS A 1 89 ? 19.563 29.400 6.717 1.00 22.93 89 LYS A CA 1
ATOM 1497 C C . LYS A 1 89 ? 18.883 28.181 6.119 1.00 19.12 89 LYS A C 1
ATOM 1498 O O . LYS A 1 89 ? 19.036 27.081 6.652 1.00 18.23 89 LYS A O 1
ATOM 1517 N N . PRO A 1 90 ? 18.222 28.330 4.939 1.00 20.92 90 PRO A N 1
ATOM 1518 C CA . PRO A 1 90 ? 17.612 27.183 4.321 1.00 19.92 90 PRO A CA 1
ATOM 1519 C C . PRO A 1 90 ? 18.586 25.994 4.097 1.00 18.06 90 PRO A C 1
ATOM 1520 O O . PRO A 1 90 ? 18.201 24.817 4.158 1.00 17.19 90 PRO A O 1
ATOM 1531 N N A GLU A 1 91 ? 19.862 26.273 3.880 0.53 20.03 91 GLU A N 1
ATOM 1532 N N B GLU A 1 91 ? 19.871 26.313 3.891 0.47 20.23 91 GLU A N 1
ATOM 1533 C CA A GLU A 1 91 ? 20.791 25.181 3.667 0.53 21.80 91 GLU A CA 1
ATOM 1534 C CA B GLU A 1 91 ? 20.946 25.350 3.700 0.47 21.80 91 GLU A CA 1
ATOM 1535 C C A GLU A 1 91 ? 20.972 24.332 4.910 0.53 17.92 91 GLU A C 1
ATOM 1536 C C B GLU A 1 91 ? 21.181 24.477 4.938 0.47 19.52 91 GLU A C 1
ATOM 1537 O O A GLU A 1 91 ? 21.514 23.233 4.821 0.53 19.43 91 GLU A O 1
ATOM 1538 O O B GLU A 1 91 ? 21.962 23.513 4.866 0.47 16.81 91 GLU A O 1
ATOM 1561 N N . ASP A 1 92 ? 20.549 24.801 6.063 1.00 16.44 92 ASP A N 1
ATOM 1562 C CA . ASP A 1 92 ? 20.623 24.015 7.302 1.00 14.96 92 ASP A CA 1
ATOM 1563 C C . ASP A 1 92 ? 19.536 22.973 7.389 1.00 15.13 92 ASP A C 1
ATOM 1564 O O . ASP A 1 92 ? 19.508 22.187 8.349 1.00 14.98 92 ASP A O 1
ATOM 1574 N N . THR A 1 93 ? 18.608 22.918 6.410 1.00 14.10 93 THR A N 1
ATOM 1575 C CA . THR A 1 93 ? 17.549 21.907 6.387 1.00 14.12 93 THR A CA 1
ATOM 1576 C C . THR A 1 93 ? 18.160 20.524 6.244 1.00 12.91 93 THR A C 1
ATOM 1577 O O . THR A 1 93 ? 18.973 20.287 5.355 1.00 14.72 93 THR A O 1
ATOM 1588 N N . ALA A 1 94 ? 17.846 19.618 7.183 1.00 12.41 94 ALA A N 1
ATOM 1589 C CA . ALA A 1 94 ? 18.461 18.313 7.235 1.00 12.49 94 ALA A CA 1
ATOM 1590 C C . ALA A 1 94 ? 17.851 17.533 8.360 1.00 12.49 94 ALA A C 1
ATOM 1591 O O . ALA A 1 94 ? 17.194 18.052 9.264 1.00 13.40 94 ALA A O 1
ATOM 1598 N N . VAL A 1 95 ? 18.145 16.209 8.386 1.00 11.72 95 VAL A N 1
ATOM 1599 C CA . VAL A 1 95 ? 17.999 15.389 9.579 1.00 12.23 95 VAL A CA 1
ATOM 1600 C C . VAL A 1 95 ? 19.289 15.466 10.382 1.00 11.57 95 VAL A C 1
ATOM 1601 O O . VAL A 1 95 ? 20.350 15.220 9.792 1.00 12.31 95 VAL A O 1
ATOM 1614 N N . TYR A 1 96 ? 19.225 15.839 11.651 1.00 10.67 96 TYR A N 1
ATOM 1615 C CA . TYR A 1 96 ? 20.394 15.966 12.476 1.00 11.24 96 TYR A CA 1
ATOM 1616 C C . TYR A 1 96 ? 20.518 14.775 13.389 1.00 11.13 96 TYR A C 1
ATOM 1617 O O . TYR A 1 96 ? 19.545 14.382 14.038 1.00 12.78 96 TYR A O 1
ATOM 1635 N N . TYR A 1 97 ? 21.702 14.188 13.449 1.00 10.91 97 TYR A N 1
ATOM 1636 C CA . TYR A 1 97 ? 22.008 12.985 14.220 1.00 10.77 97 TYR A CA 1
ATOM 1637 C C . TYR A 1 97 ? 23.075 13.282 15.247 1.00 11.43 97 TYR A C 1
ATOM 1638 O O . TYR A 1 97 ? 24.080 13.949 14.929 1.00 12.33 97 TYR A O 1
ATOM 1656 N N A CYS A 1 98 ? 22.924 12.761 16.417 0.78 10.81 98 CYS A N 1
ATOM 1657 N N B CYS A 1 98 ? 22.914 12.775 16.486 0.22 10.99 98 CYS A N 1
ATOM 1658 C CA A CYS A 1 98 ? 24.015 12.711 17.352 0.78 12.17 98 CYS A CA 1
ATOM 1659 C CA B CYS A 1 98 ? 23.976 12.772 17.506 0.22 12.42 98 CYS A CA 1
ATOM 1660 C C A CYS A 1 98 ? 24.662 11.348 17.269 0.78 11.00 98 CYS A C 1
ATOM 1661 C C B CYS A 1 98 ? 24.637 11.391 17.546 0.22 12.69 98 CYS A C 1
ATOM 1662 O O A CYS A 1 98 ? 24.071 10.338 16.946 0.78 11.26 98 CYS A O 1
ATOM 1663 O O B CYS A 1 98 ? 23.958 10.374 17.599 0.22 10.91 98 CYS A O 1
ATOM 1676 N N . ALA A 1 99 ? 25.975 11.368 17.525 1.00 11.74 99 ALA A N 1
ATOM 1677 C CA . ALA A 1 99 ? 26.794 10.167 17.478 1.00 11.17 99 ALA A CA 1
ATOM 1678 C C . ALA A 1 99 ? 27.822 10.194 18.589 1.00 11.57 99 ALA A C 1
ATOM 1679 O O . ALA A 1 99 ? 28.167 11.267 19.109 1.00 12.46 99 ALA A O 1
ATOM 1687 N N . ALA A 1 100 ? 28.275 9.032 19.028 1.00 11.32 100 ALA A N 1
ATOM 1688 C CA . ALA A 1 100 ? 29.200 8.905 20.130 1.00 11.99 100 ALA A CA 1
ATOM 1689 C C . ALA A 1 100 ? 30.288 7.929 19.739 1.00 12.12 100 ALA A C 1
ATOM 1690 O O . ALA A 1 100 ? 30.065 6.902 19.116 1.00 13.41 100 ALA A O 1
ATOM 1697 N N . SER A 1 101 ? 31.507 8.200 20.239 1.00 12.52 101 SER A N 1
ATOM 1698 C CA . SER A 1 101 ? 32.566 7.231 20.287 1.00 13.67 101 SER A CA 1
ATOM 1699 C C . SER A 1 101 ? 32.846 6.881 21.748 1.00 14.42 101 SER A C 1
ATOM 1700 O O . SER A 1 101 ? 33.183 7.795 22.550 1.00 15.21 101 SER A O 1
ATOM 1708 N N . THR A 1 102 ? 32.860 5.629 22.069 1.00 14.75 102 THR A N 1
ATOM 1709 C CA . THR A 1 102 ? 33.278 5.173 23.349 1.00 16.85 102 THR A CA 1
ATOM 1710 C C . THR A 1 102 ? 34.730 4.728 23.340 1.00 17.16 102 THR A C 1
ATOM 1711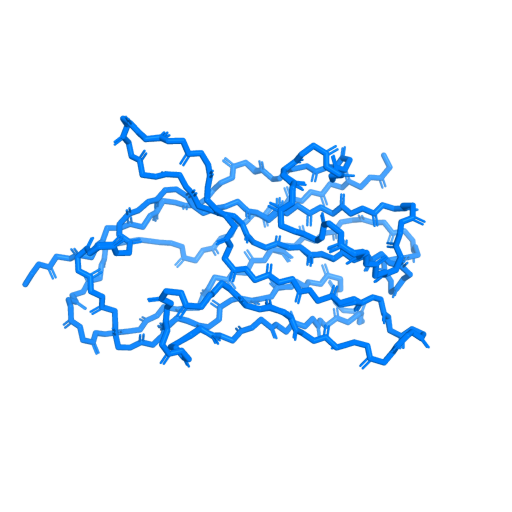 O O . THR A 1 102 ? 35.194 4.180 24.337 1.00 19.60 102 THR A O 1
ATOM 1722 N N . THR A 1 103 ? 35.431 4.904 22.234 1.00 15.62 103 THR A N 1
ATOM 1723 C CA . THR A 1 103 ? 36.817 4.591 22.102 1.00 16.49 103 THR A CA 1
ATOM 1724 C C . THR A 1 10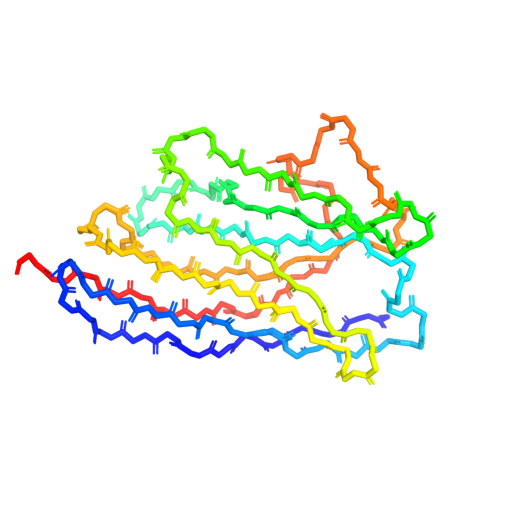3 ? 37.692 5.807 22.178 1.00 14.48 103 THR A C 1
ATOM 1725 O O . THR A 1 103 ? 38.796 5.742 22.799 1.00 15.59 103 THR A O 1
ATOM 1736 N N . TYR A 1 104 ? 37.387 6.842 21.482 1.00 12.80 104 TYR A N 1
ATOM 1737 C CA . TYR A 1 104 ? 38.213 8.034 21.404 1.00 13.23 104 TYR A CA 1
ATOM 1738 C C . TYR A 1 104 ? 37.688 9.125 22.277 1.00 12.60 104 TYR A C 1
ATOM 1739 O O . TYR A 1 104 ? 36.478 9.326 22.379 1.00 14.55 104 TYR A O 1
ATOM 1757 N N A CYS A 1 105 ? 38.590 9.891 22.888 0.74 14.33 105 CYS A N 1
ATOM 1758 N N B CYS A 1 105 ? 38.585 9.884 22.872 0.26 12.43 105 CYS A N 1
ATOM 1759 C CA A CYS A 1 105 ? 38.263 11.139 23.534 0.74 12.28 105 CYS A CA 1
ATOM 1760 C CA B CYS A 1 105 ? 38.191 11.115 23.509 0.26 12.73 105 CYS A CA 1
ATOM 1761 C C A CYS A 1 105 ? 38.254 12.287 22.553 0.74 13.34 105 CYS A C 1
ATOM 1762 C C B CYS A 1 105 ? 38.252 12.280 22.550 0.26 10.91 105 CYS A C 1
ATOM 1763 O O A CYS A 1 105 ? 37.517 13.249 22.715 0.74 15.45 105 CYS A O 1
ATOM 1764 O O B CYS A 1 105 ? 37.498 13.230 22.704 0.26 9.93 105 CYS A O 1
ATOM 1778 N N . SER A 1 106 ? 39.201 12.232 21.611 1.00 13.65 106 SER A N 1
ATOM 1779 C CA . SER A 1 106 ? 39.381 13.219 20.565 1.00 15.06 106 SER A CA 1
ATOM 1780 C C . SER A 1 106 ? 39.922 12.405 19.389 1.00 15.73 106 SER A C 1
ATOM 1781 O O . SER A 1 106 ? 40.402 11.297 19.543 1.00 15.01 106 SER A O 1
ATOM 1790 N N . ALA A 1 107 ? 39.964 13.027 18.212 1.00 16.26 107 ALA A N 1
ATOM 1791 C CA . ALA A 1 107 ? 40.460 12.284 17.046 1.00 16.91 107 ALA A CA 1
ATOM 1792 C C . ALA A 1 107 ? 40.937 13.226 15.979 1.00 18.43 107 ALA A C 1
ATOM 1793 O O . ALA A 1 107 ? 40.365 14.285 15.777 1.00 18.34 107 ALA A O 1
ATOM 1800 N N A THR A 1 108 ? 41.970 12.802 15.262 0.95 16.35 108 THR A N 1
ATOM 1801 N N B THR A 1 108 ? 41.960 12.807 15.242 0.05 14.48 108 THR A N 1
ATOM 1802 C CA A THR A 1 108 ? 42.409 13.519 14.063 0.95 16.29 108 THR A CA 1
ATOM 1803 C CA B THR A 1 108 ? 42.396 13.609 14.105 0.05 15.08 108 THR A CA 1
ATOM 1804 C C A THR A 1 108 ? 41.336 13.584 13.035 0.95 16.12 108 THR A C 1
ATOM 1805 C C B TH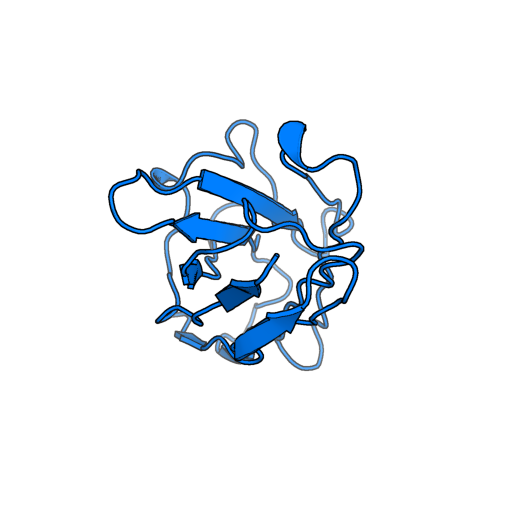R A 1 108 ? 41.394 13.561 12.958 0.05 14.70 108 THR A C 1
ATOM 1806 O O A THR A 1 108 ? 41.149 14.596 12.357 0.95 17.70 108 THR A O 1
ATOM 1807 O O B THR A 1 108 ? 41.316 14.505 12.167 0.05 16.77 108 THR A O 1
ATOM 1828 N N . THR A 1 109 ? 40.626 12.475 12.854 1.00 14.84 109 THR A N 1
ATOM 1829 C CA . THR A 1 109 ? 39.579 12.308 11.847 1.00 14.04 109 THR A CA 1
ATOM 1830 C C . THR A 1 109 ? 38.215 12.400 12.541 1.00 14.44 109 THR A C 1
ATOM 1831 O O . THR A 1 109 ? 37.323 11.568 12.347 1.00 15.60 109 THR A O 1
ATOM 1843 N N . TYR A 1 110 ? 38.023 13.464 13.316 1.00 13.43 110 TYR A N 1
ATOM 1844 C CA . TYR A 1 110 ? 36.785 13.709 14.052 1.00 13.99 110 TYR A CA 1
ATOM 1845 C C . TYR A 1 110 ? 35.611 13.853 13.114 1.00 13.50 110 TYR A C 1
ATOM 1846 O O . TYR A 1 110 ? 34.456 13.630 13.563 1.00 15.42 110 TYR A O 1
ATOM 1864 N N . SER A 1 111 ? 35.793 14.252 11.880 1.00 12.65 111 SER A N 1
ATOM 1865 C CA . SER A 1 111 ? 34.691 14.467 10.958 1.00 12.98 111 SER A CA 1
ATOM 1866 C C . SER A 1 111 ? 34.256 13.234 10.228 1.00 14.24 111 SER A C 1
ATOM 1867 O O . SER A 1 111 ? 33.303 13.312 9.421 1.00 16.46 111 SER A O 1
ATOM 1875 N N A SER A 1 112 ? 34.937 12.114 10.371 0.60 13.63 112 SER A N 1
ATOM 1876 N N B SER A 1 112 ? 34.876 12.088 10.468 0.40 14.96 112 SER A N 1
ATOM 1877 C CA A SER A 1 112 ? 34.558 10.887 9.721 0.60 14.25 112 SER A CA 1
ATOM 1878 C CA B SER A 1 112 ? 34.588 10.861 9.729 0.40 16.56 112 SER A CA 1
ATOM 1879 C C A SER A 1 112 ? 33.369 10.256 10.446 0.60 17.24 112 SER A C 1
ATOM 1880 C C B SER A 1 112 ? 33.428 10.097 10.385 0.40 13.96 112 SER A C 1
ATOM 1881 O O A SER A 1 112 ? 33.406 10.036 11.663 0.60 13.65 112 SER A O 1
ATOM 1882 O O B SER A 1 112 ? 33.587 9.511 11.444 0.40 13.86 112 SER A O 1
ATOM 1897 N N . ASP A 1 113 ? 32.295 9.989 9.671 1.00 18.78 113 ASP A N 1
ATOM 1898 C CA . ASP A 1 113 ? 31.143 9.280 10.220 1.00 16.36 113 ASP A CA 1
ATOM 1899 C C . ASP A 1 113 ? 31.497 7.849 10.612 1.00 18.54 113 ASP A C 1
ATOM 1900 O O . ASP A 1 113 ? 30.904 7.358 11.593 1.00 18.77 113 ASP A O 1
ATOM 1910 N N . ARG A 1 114 ? 32.497 7.220 9.987 1.00 20.13 114 ARG A N 1
ATOM 1911 C CA . ARG A 1 114 ? 32.869 5.865 10.344 1.00 21.40 114 ARG A CA 1
ATOM 1912 C C . ARG A 1 114 ? 33.544 5.781 11.701 1.00 20.60 114 ARG A C 1
ATOM 1913 O O . ARG A 1 114 ? 33.717 4.674 12.244 1.00 24.23 114 ARG A O 1
ATOM 1934 N N . LEU A 1 115 ? 33.990 6.882 12.261 1.00 20.80 115 LEU A N 1
ATOM 1935 C CA . LEU A 1 115 ? 34.676 6.795 13.539 1.00 19.60 115 LEU A CA 1
ATOM 1936 C C . LEU A 1 115 ? 33.734 6.404 14.653 1.00 21.34 115 LEU A C 1
ATOM 1937 O O . LEU A 1 115 ? 34.165 5.761 15.606 1.00 24.94 115 LEU A O 1
ATOM 1953 N N . TYR A 1 116 ? 32.497 6.837 14.600 1.00 17.44 116 TYR A N 1
ATOM 1954 C CA . TYR A 1 116 ? 31.565 6.801 15.734 1.00 15.81 116 TYR A CA 1
ATOM 1955 C C . TYR A 1 116 ? 30.861 5.452 15.839 1.00 18.16 116 TYR A C 1
ATOM 1956 O O . TYR A 1 116 ? 30.673 4.738 14.836 1.00 25.64 116 TYR A O 1
ATOM 1974 N N . ASP A 1 117 ? 30.699 4.968 17.065 1.00 15.04 117 ASP A N 1
ATOM 1975 C CA . ASP A 1 117 ? 30.172 3.680 17.326 1.00 17.22 117 ASP A CA 1
ATOM 1976 C C . ASP A 1 117 ? 28.679 3.663 17.569 1.00 15.85 117 ASP A C 1
ATOM 1977 O O . ASP A 1 117 ? 28.081 2.568 17.458 1.00 19.18 117 ASP A O 1
ATOM 1986 N N . PHE A 1 118 ? 28.074 4.726 17.973 1.00 14.09 118 PHE A N 1
ATOM 1987 C CA . PHE A 1 118 ? 26.643 4.776 18.314 1.00 14.58 118 PHE A CA 1
ATOM 1988 C C . PHE A 1 118 ? 26.049 5.966 17.643 1.00 13.18 118 PHE A C 1
ATOM 1989 O O . PHE A 1 118 ? 26.684 7.037 17.586 1.00 13.88 118 PHE A O 1
ATOM 2006 N N . TRP A 1 119 ? 24.825 5.838 17.210 1.00 14.98 119 TRP A N 1
ATOM 2007 C CA . TRP A 1 119 ? 24.065 6.858 16.484 1.00 13.84 119 TRP A CA 1
ATOM 2008 C C . TRP A 1 119 ? 22.656 6.963 17.052 1.00 14.85 119 TRP A C 1
ATOM 2009 O O . TRP A 1 119 ? 22.083 5.940 17.393 1.00 16.90 119 TRP A O 1
ATOM 2030 N N . GLY A 1 120 ? 22.138 8.177 17.099 1.00 14.89 120 GLY A N 1
ATOM 2031 C CA . GL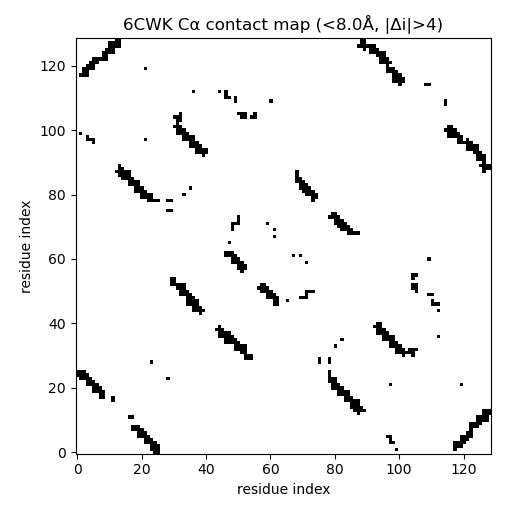Y A 1 120 ? 20.753 8.398 17.447 1.00 15.13 120 GLY A CA 1
ATOM 2032 C C . GLY A 1 120 ? 19.813 8.183 16.277 1.00 15.87 120 GLY A C 1
ATOM 2033 O O . GLY A 1 120 ? 20.187 7.683 15.217 1.00 19.42 120 GLY A O 1
ATOM 2037 N N A GLN A 1 121 ? 18.546 8.385 16.550 0.56 14.81 121 GLN A N 1
ATOM 2038 N N B GLN A 1 121 ? 18.609 8.590 16.465 0.44 13.36 121 GLN A N 1
ATOM 2039 C CA A GLN A 1 121 ? 17.472 8.231 15.545 0.56 15.74 121 GLN A CA 1
ATOM 2040 C CA B GLN A 1 121 ? 17.530 8.269 15.526 0.44 17.30 121 GLN A CA 1
ATOM 2041 C C A GLN A 1 121 ? 17.331 9.440 14.589 0.56 12.96 121 GLN A C 1
ATOM 2042 C C B GLN A 1 121 ? 17.267 9.422 14.604 0.44 15.10 121 GLN A C 1
ATOM 2043 O O A GLN A 1 121 ? 16.596 9.360 13.590 0.56 18.30 121 GLN A O 1
ATOM 2044 O O B GLN A 1 121 ? 16.434 9.259 13.683 0.44 15.45 121 GLN A O 1
ATOM 2071 N N . GLY A 1 122 ? 17.887 10.561 14.878 1.00 13.72 122 GLY A N 1
ATOM 2072 C CA . GLY A 1 122 ? 17.738 11.761 14.094 1.00 13.83 122 GLY A CA 1
ATOM 2073 C C . GLY A 1 122 ? 16.596 12.643 14.582 1.00 14.11 122 GLY A C 1
ATOM 2074 O O . GLY A 1 122 ? 15.601 12.185 15.122 1.00 17.19 122 GLY A O 1
ATOM 2079 N N . THR A 1 123 ? 16.749 13.955 14.344 1.00 13.36 123 THR A N 1
ATOM 2080 C CA . THR A 1 123 ? 15.682 14.928 14.527 1.00 13.42 123 THR A CA 1
ATOM 2081 C C . THR A 1 123 ? 15.634 15.785 13.296 1.00 13.10 123 THR A C 1
ATOM 2082 O O . THR A 1 123 ? 16.672 16.244 12.783 1.00 13.68 123 THR A O 1
ATOM 2093 N N A GLN A 1 124 ? 14.423 16.028 12.783 0.58 13.05 124 GLN A N 1
ATOM 2094 N N B GLN A 1 124 ? 14.430 16.022 12.782 0.42 13.12 124 GLN A N 1
ATOM 2095 C CA A GLN A 1 124 ? 14.189 16.675 11.501 0.58 13.96 124 GLN A CA 1
ATOM 2096 C CA B GLN A 1 124 ? 14.233 16.661 11.493 0.42 13.62 124 GLN A CA 1
ATOM 2097 C C A GLN A 1 124 ? 14.074 18.180 11.626 0.58 13.41 124 GLN A C 1
ATOM 2098 C C B GLN A 1 124 ? 14.141 18.164 11.660 0.42 12.92 124 GLN A C 1
ATOM 2099 O O A GLN A 1 124 ? 13.306 18.687 12.443 0.58 13.44 124 GLN A O 1
ATOM 2100 O O B GLN A 1 124 ? 13.511 18.649 12.596 0.42 15.46 124 GLN A O 1
ATOM 2127 N N . VAL A 1 125 ? 14.823 18.885 10.772 1.00 13.70 125 VAL A N 1
ATOM 2128 C CA . VAL A 1 125 ? 14.837 20.350 10.774 1.00 12.44 125 VAL A CA 1
ATOM 2129 C C . VAL A 1 125 ? 14.561 20.879 9.391 1.00 14.68 125 VAL A C 1
ATOM 2130 O O . VAL A 1 125 ? 15.194 20.443 8.426 1.00 14.79 125 VAL A O 1
ATOM 2144 N N . THR A 1 126 ? 13.570 21.786 9.240 1.00 14.49 126 THR A N 1
ATOM 2145 C CA . THR A 1 126 ? 13.386 22.546 8.022 1.00 15.83 126 THR A CA 1
ATOM 2146 C C . THR A 1 126 ? 13.522 24.009 8.367 1.00 16.39 126 THR A C 1
ATOM 2147 O O . THR A 1 126 ? 12.858 24.486 9.286 1.00 17.29 126 THR A O 1
ATOM 2158 N N . VAL A 1 127 ? 14.340 24.724 7.578 1.00 16.71 127 VAL A N 1
ATOM 2159 C CA . VAL A 1 127 ? 14.494 26.164 7.705 1.00 17.35 127 VAL A CA 1
ATOM 2160 C C . VAL A 1 127 ? 13.874 26.764 6.476 1.00 18.79 127 VAL A C 1
ATOM 2161 O O . VAL A 1 127 ? 14.340 26.578 5.342 1.00 21.31 127 VAL A O 1
ATOM 2174 N N . SER A 1 128 ? 12.794 27.460 6.673 1.00 20.24 128 SER A N 1
ATOM 2175 C CA . SER A 1 128 ? 12.094 28.063 5.546 1.00 23.43 128 SER A CA 1
ATOM 2176 C C . SER A 1 128 ? 12.645 29.447 5.234 1.00 26.74 128 SER A C 1
ATOM 2177 O O . SER A 1 128 ? 13.221 30.102 6.093 1.00 34.25 128 SER A O 1
ATOM 2185 N N . SER A 1 129 ? 12.589 29.822 3.986 1.00 27.17 129 SER A N 1
ATOM 2186 C CA . SER A 1 129 ? 13.250 31.074 3.547 1.00 33.29 129 SER A CA 1
ATOM 2187 C C . SER A 1 129 ? 12.515 32.331 4.032 1.00 38.51 129 SER A C 1
ATOM 2188 O O . SER A 1 129 ? 11.385 32.252 4.496 1.00 57.71 129 SER A O 1
#

Nearest PDB structures (foldseek):
  6cwg-assembly2_D  TM=9.773E-01  e=6.717E-23  Vicugna pacos
  6flc-assembly2_H  TM=9.574E-01  e=6.410E-17  Mus musculus
  6elu-assembly4_K  TM=9.473E-01  e=1.040E-15  Mus musculus
  7ti6-assembly1_H  TM=8.756E-01  e=7.853E-15  Homo sapiens
  7s0j-assembly1_H  TM=8.885E-01  e=1.513E-14  Homo sapiens

Solvent-accessible surface area: 6526 Å² total; per-residue (Å²): 155,10,137,15,53,9,62,40,30,31,130,10,120,46,59,22,61,31,129,0,39,0,55,14,57,18,207,46,3,42,128,18,0,1,0,0,2,16,51,24,106,92,150,151,128,72,17,1,0,0,9,42,11,45,82,47,64,20,26,64,45,77,19,138,66,6,127,75,22,7,73,5,53,37,50,52,99,152,61,35,1,12,0,55,0,65,63,3,75,66,110,0,41,3,38,0,50,0,0,1,0,34,100,99,39,46,16,136,78,60,57,37,36,214,32,13,70,51,87,11,113,10,14,138,5,63,5,45,130

Radius of gyration: 13.61 Å; Cα contacts (8 Å, |Δi|>4): 400; chains: 1; bounding box: 32×34×36 Å

Secondary structure (DSSP, 8-state):
--EEEEE--EEEETT--EEEEEEEE-TTGGGSEEEEEEE-TTS--EEEEEE--GGGT--EEE-GGGTT-EEEEEETTTTEEEEEE-S--GGG-EEEEEEEESS-SS-TTTT-GGG-SEE---EEEEEE-

Foldseek 3Di:
DKAKAKDWADEAAAQAKTKMKIAMDDDPLLQKKKFKWWAAPPGDIWGAKIFFHVVVPRDMDGDPVLPPQWDWDADVVRRMIMIIGGRDDQVPFTWMKMFMAPPGRDDPVNGDPVRTDYIYDTDGHGYHD